Protein AF-A0A974X1Z4-F1 (afdb_monomer_lite)

Foldseek 3Di:
DDDDDPPPPDPPDPVVVVVVVVVVVVVVVVVVVVVVVVVVVVVVVCVVVLPDDDDVQLVVLLQPQLVDPPHDPQSVVVNVCCVVVVAHPSRCVSCVVVGDPSVVSSVSSVVVSVVVVVVVVVVVVVVVVVD

Radius of gyration: 30.49 Å; chains: 1; bounding box: 87×32×85 Å

Secondary structure (DSSP, 8-state):
-----TTS------HHHHHHHHHHHHHHHHHHHHHHHHHHHHHHHHHHHTTSPPPHHHHHHHHHHHH-TTS-HHHHHHHHHHHTTSS-HHHHHH-GGGSTTHHHHHHHHHHHHHHHHHHHHHHHHHHHTT-

pLDDT: mean 77.88, std 16.9, range [42.62, 97.25]

Sequence (131 aa):
MEFYDASSAAPTKSIDLVLGELSAHGATATLLARLDEVDDLVDRILEEEGAEALDPEIVQSLDLITAAHDAPEHFRRVHDRVERGFTTWEAFWQRPHDEYRGFEIIQAAIVRTTSEAGDTLARIDTKERRD

Structure (mmCIF, N/CA/C/O backbone):
data_AF-A0A974X1Z4-F1
#
_entry.id   AF-A0A974X1Z4-F1
#
loop_
_atom_site.group_PDB
_atom_site.id
_atom_site.type_symbol
_atom_site.label_atom_id
_atom_site.label_alt_id
_atom_site.label_comp_id
_atom_site.label_asym_id
_atom_site.label_entity_id
_atom_site.label_seq_id
_atom_site.pdbx_PDB_ins_code
_atom_site.Cartn_x
_atom_site.Cartn_y
_atom_site.Cartn_z
_atom_site.occupancy
_atom_site.B_iso_or_equiv
_atom_site.auth_seq_id
_atom_site.auth_comp_id
_atom_site.auth_asym_id
_atom_site.auth_atom_id
_atom_site.pdbx_PDB_model_num
ATOM 1 N N . MET A 1 1 ? -55.190 4.844 57.229 1.00 42.62 1 MET A N 1
ATOM 2 C CA . MET A 1 1 ? -54.567 6.126 56.847 1.00 42.62 1 MET A CA 1
ATOM 3 C C . MET A 1 1 ? -53.167 6.080 57.427 1.00 42.62 1 MET A C 1
ATOM 5 O O . MET A 1 1 ? -53.004 6.306 58.617 1.00 42.62 1 MET A O 1
ATOM 9 N N . GLU A 1 2 ? -52.214 5.578 56.643 1.00 46.25 2 GLU A N 1
ATOM 10 C CA . GLU A 1 2 ? -50.823 5.421 57.076 1.00 46.25 2 GLU A CA 1
ATOM 11 C C . GLU A 1 2 ? -50.145 6.790 57.057 1.00 46.25 2 GLU A C 1
ATOM 13 O O . GLU A 1 2 ? -50.192 7.505 56.057 1.00 46.25 2 GLU A O 1
ATOM 18 N N . PHE A 1 3 ? -49.584 7.180 58.200 1.00 47.50 3 PHE A N 1
ATOM 19 C CA . PHE A 1 3 ? -48.790 8.391 58.334 1.00 47.50 3 PHE A CA 1
ATOM 20 C C . PHE A 1 3 ? -47.425 8.158 57.682 1.00 47.50 3 PHE A C 1
ATOM 22 O O . PHE A 1 3 ? -46.700 7.243 58.064 1.00 47.50 3 PHE A O 1
ATOM 29 N N . TYR A 1 4 ? -47.085 8.995 56.704 1.00 55.38 4 TYR A N 1
ATOM 30 C CA . TYR A 1 4 ? -45.744 9.072 56.137 1.00 55.38 4 TYR A CA 1
ATOM 31 C C . TYR A 1 4 ? -44.828 9.759 57.161 1.00 55.38 4 TYR A C 1
ATOM 33 O O . TYR A 1 4 ? -44.898 10.976 57.339 1.00 55.38 4 TYR A O 1
ATOM 41 N N . ASP A 1 5 ? -44.020 8.975 57.877 1.00 53.38 5 ASP A N 1
ATOM 42 C CA . ASP A 1 5 ? -42.962 9.487 58.750 1.00 53.38 5 ASP A CA 1
ATOM 43 C C . ASP A 1 5 ? -41.720 9.811 57.906 1.00 53.38 5 ASP A C 1
ATOM 45 O O . ASP A 1 5 ? -41.025 8.923 57.415 1.00 53.38 5 ASP A O 1
ATOM 49 N N . ALA A 1 6 ? -41.447 11.104 57.727 1.00 51.44 6 ALA A N 1
ATOM 50 C CA . ALA A 1 6 ? -40.284 11.614 57.004 1.00 51.44 6 ALA A CA 1
ATOM 51 C C . ALA A 1 6 ? -38.981 11.588 57.839 1.00 51.44 6 ALA A C 1
ATOM 53 O O . ALA A 1 6 ? -38.016 12.259 57.477 1.00 51.44 6 ALA A O 1
ATOM 54 N N . SER A 1 7 ? -38.933 10.847 58.955 1.00 54.00 7 SER A N 1
ATOM 55 C CA . SER A 1 7 ? -37.738 10.730 59.806 1.00 54.00 7 SER A CA 1
ATOM 56 C C . SER A 1 7 ? -36.701 9.707 59.327 1.00 54.00 7 SER A C 1
ATOM 58 O O . SER A 1 7 ? -35.612 9.631 59.902 1.00 54.00 7 SER A O 1
ATOM 60 N N . SER A 1 8 ? -36.964 8.952 58.251 1.00 49.09 8 SER A N 1
ATOM 61 C CA . SER A 1 8 ? -35.926 8.108 57.656 1.00 49.09 8 SER A CA 1
ATOM 62 C C . SER A 1 8 ? -34.886 9.005 56.985 1.00 49.09 8 SER A C 1
ATOM 64 O O . SER A 1 8 ? -35.095 9.486 55.869 1.00 49.09 8 SER A O 1
ATOM 66 N N . ALA A 1 9 ? -33.781 9.264 57.685 1.00 47.53 9 ALA A N 1
ATOM 67 C CA . ALA A 1 9 ? -32.629 9.966 57.143 1.00 47.53 9 ALA A CA 1
ATOM 68 C C . ALA A 1 9 ? -32.284 9.369 55.771 1.00 47.53 9 ALA A C 1
ATOM 70 O O . ALA A 1 9 ? -31.930 8.191 55.670 1.00 47.53 9 ALA A O 1
ATOM 71 N N . ALA A 1 10 ? -32.430 10.169 54.711 1.00 54.41 10 ALA A N 1
ATOM 72 C CA . ALA A 1 10 ? -31.912 9.797 53.404 1.00 54.41 10 ALA A CA 1
ATOM 73 C C . ALA A 1 10 ? -30.428 9.440 53.589 1.00 54.41 10 ALA A C 1
ATOM 75 O O . ALA A 1 10 ? -29.747 10.153 54.329 1.00 54.41 10 ALA A O 1
ATOM 76 N N . PRO A 1 11 ? -29.918 8.350 52.989 1.00 52.09 11 PRO A N 1
ATOM 77 C CA . PRO A 1 11 ? -28.518 7.989 53.133 1.00 52.09 11 PRO A CA 1
ATOM 78 C C . PRO A 1 11 ? -27.677 9.127 52.556 1.00 52.09 11 PRO A C 1
ATOM 80 O O . PRO A 1 11 ? -27.538 9.268 51.341 1.00 52.09 11 PRO A O 1
ATOM 83 N N . THR A 1 12 ? -27.155 9.978 53.438 1.00 52.62 12 THR A N 1
ATOM 84 C CA . THR A 1 12 ? -26.297 11.098 53.080 1.00 52.62 12 THR A CA 1
ATOM 85 C C . THR A 1 12 ? -24.967 10.496 52.665 1.00 52.62 12 THR A C 1
ATOM 87 O O . THR A 1 12 ? -24.073 10.294 53.486 1.00 52.62 12 THR A O 1
ATOM 90 N N . LYS A 1 13 ? -24.832 10.136 51.384 1.00 57.22 13 LYS A N 1
ATOM 91 C CA . LYS A 1 13 ? -23.501 9.945 50.809 1.00 57.22 13 LYS A CA 1
ATOM 92 C C . LYS A 1 13 ? -22.712 11.212 51.136 1.00 57.22 13 LYS A C 1
ATOM 94 O O . LYS A 1 13 ? -23.214 12.314 50.910 1.00 57.22 13 LYS A O 1
ATOM 99 N N . SER A 1 14 ? -21.527 11.048 51.727 1.00 61.12 14 SER A N 1
ATOM 100 C CA . SER A 1 14 ? -20.637 12.174 52.014 1.00 61.12 14 SER A CA 1
ATOM 101 C C . SER A 1 14 ? -20.515 13.023 50.749 1.00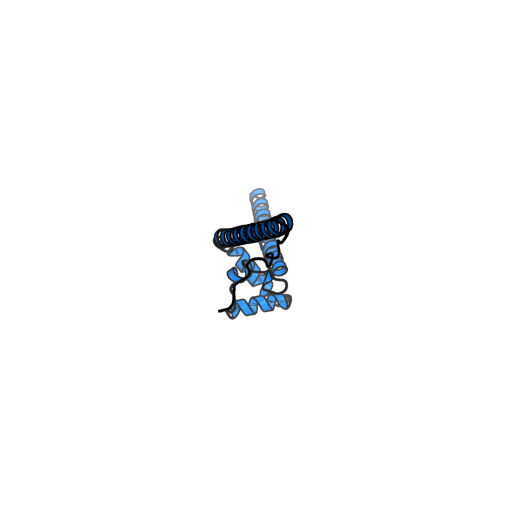 61.12 14 SER A C 1
ATOM 103 O O . SER A 1 14 ? -20.268 12.482 49.670 1.00 61.12 14 SER A O 1
ATOM 105 N N . ILE A 1 15 ? -20.727 14.332 50.876 1.00 59.88 15 ILE A N 1
ATOM 106 C CA . ILE A 1 15 ? -20.627 15.284 49.764 1.00 59.88 15 ILE A CA 1
ATOM 107 C C . ILE A 1 15 ? -19.280 15.118 49.043 1.00 59.88 15 ILE A C 1
ATOM 109 O O . ILE A 1 15 ? -19.236 15.183 47.820 1.00 59.88 15 ILE A O 1
ATOM 113 N N . ASP A 1 16 ? -18.218 14.769 49.772 1.00 55.09 16 ASP A N 1
ATOM 114 C CA . ASP A 1 16 ? -16.886 14.511 49.218 1.00 55.09 16 ASP A CA 1
ATOM 115 C C . ASP A 1 16 ? -16.840 13.279 48.298 1.00 55.09 16 ASP A C 1
ATOM 117 O O . ASP A 1 16 ? -16.151 13.287 47.281 1.00 55.09 16 ASP A O 1
ATOM 121 N N . LEU A 1 17 ? -17.611 12.230 48.610 1.00 55.75 17 LEU A N 1
ATOM 122 C CA . LEU A 1 17 ? -17.750 11.038 47.763 1.00 55.75 17 LEU A CA 1
ATOM 123 C C . LEU A 1 17 ? -18.512 11.366 46.474 1.00 55.75 17 LEU A C 1
ATOM 125 O O . LEU A 1 17 ? -18.106 10.938 45.399 1.00 55.75 17 LEU A O 1
ATOM 129 N N . VAL A 1 18 ? -19.572 12.174 46.569 1.00 57.25 18 VAL A N 1
ATOM 130 C CA . VAL A 1 18 ? -20.352 12.618 45.402 1.00 57.25 18 VAL A CA 1
ATOM 131 C C . VAL A 1 18 ? -19.522 13.543 44.505 1.00 57.25 18 VAL A C 1
ATOM 133 O O . VAL A 1 18 ? -19.546 13.395 43.287 1.00 57.25 18 VAL A O 1
ATOM 136 N N . LEU A 1 19 ? -18.742 14.459 45.088 1.00 55.97 19 LEU A N 1
ATOM 137 C CA . LEU A 1 19 ? -17.832 15.346 44.352 1.00 55.97 19 LEU A CA 1
ATOM 138 C C . LEU A 1 19 ? -16.651 14.589 43.726 1.00 55.97 19 LEU A C 1
ATOM 140 O O . LEU A 1 19 ? -16.224 14.935 42.621 1.00 55.97 19 LEU A O 1
ATOM 144 N N . GLY A 1 20 ? -16.156 13.540 44.390 1.00 57.62 20 GLY A N 1
ATOM 145 C CA . GLY A 1 20 ? -15.152 12.623 43.850 1.00 57.62 20 GLY A CA 1
ATOM 146 C C . GLY A 1 20 ? -15.678 11.807 42.664 1.00 57.62 20 GLY A C 1
ATOM 147 O O . GLY A 1 20 ? -15.022 11.747 41.625 1.00 57.62 20 GLY A O 1
ATOM 148 N N . GLU A 1 21 ? -16.888 11.246 42.776 1.00 57.97 21 GLU A N 1
ATOM 149 C CA . GLU A 1 21 ? -17.575 10.527 41.689 1.00 57.97 21 GLU A CA 1
ATOM 150 C C . GLU A 1 21 ? -17.879 11.452 40.490 1.00 57.97 21 GLU A C 1
ATOM 152 O O . GLU A 1 21 ? -17.680 11.040 39.343 1.00 57.97 21 GLU A O 1
ATOM 157 N N . LEU A 1 22 ? -18.284 12.711 40.734 1.00 58.34 22 LEU A N 1
AT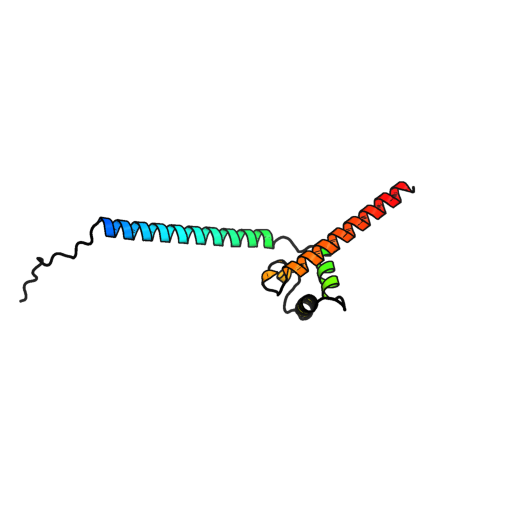OM 158 C CA . LEU A 1 22 ? -18.492 13.731 39.692 1.00 58.34 22 LEU A CA 1
ATOM 159 C C . LEU A 1 22 ? -17.184 14.151 39.014 1.00 58.34 22 LEU A C 1
ATOM 161 O O . LEU A 1 22 ? -17.151 14.298 37.795 1.00 58.34 22 LEU A O 1
ATOM 165 N N . SER A 1 23 ? -16.106 14.328 39.783 1.00 65.94 23 SER A N 1
ATOM 166 C CA . SER A 1 23 ? -14.780 14.647 39.237 1.00 65.94 23 SER A CA 1
ATOM 167 C C . SER A 1 23 ? -14.237 13.508 38.378 1.00 65.94 23 SER A C 1
ATOM 169 O O . SER A 1 23 ? -13.692 13.758 37.307 1.00 65.94 23 SER A O 1
ATOM 171 N N . ALA A 1 24 ? -14.434 12.255 38.796 1.00 65.50 24 ALA A N 1
ATOM 172 C CA . ALA A 1 24 ? -14.039 11.084 38.017 1.00 65.50 24 ALA A CA 1
ATOM 173 C C . ALA A 1 24 ? -14.864 10.939 36.725 1.00 65.50 24 ALA A C 1
ATOM 175 O O . ALA A 1 24 ? -14.304 10.665 35.662 1.00 65.50 24 ALA A O 1
ATOM 176 N N . HIS A 1 25 ? -16.178 11.188 36.779 1.00 65.19 25 HIS A N 1
ATOM 177 C CA . HIS A 1 25 ? -17.022 11.227 35.580 1.00 65.19 25 HIS A CA 1
ATOM 178 C C . HIS A 1 25 ? -16.651 12.388 34.652 1.00 65.19 25 HIS A C 1
ATOM 180 O O . HIS A 1 25 ? -16.601 12.198 33.440 1.00 65.19 25 HIS A O 1
ATOM 186 N N . GLY A 1 26 ? -16.322 13.562 35.198 1.00 69.12 26 GLY A N 1
ATOM 187 C CA . GLY A 1 26 ? -15.844 14.707 34.423 1.00 69.12 26 GLY A CA 1
ATOM 188 C C . GLY A 1 26 ? -14.499 14.435 33.746 1.00 69.12 26 GLY A C 1
ATOM 189 O O . GLY A 1 26 ? -14.323 14.763 32.574 1.00 69.12 26 GLY A O 1
ATOM 190 N N . ALA A 1 27 ? -13.572 13.767 34.439 1.00 70.38 27 ALA A N 1
ATOM 191 C CA . ALA A 1 27 ? -12.296 13.341 33.867 1.00 70.38 27 ALA A CA 1
ATOM 192 C C . ALA A 1 27 ? -12.488 12.295 32.758 1.00 70.38 27 ALA A C 1
ATOM 194 O O . ALA A 1 27 ? -11.843 12.382 31.718 1.00 70.38 27 ALA A O 1
ATOM 195 N N . THR A 1 28 ? -13.419 11.357 32.949 1.00 76.56 28 THR A N 1
ATOM 196 C CA . THR A 1 28 ? -13.762 10.337 31.945 1.00 76.56 28 THR A CA 1
ATOM 197 C C . THR A 1 28 ? -14.398 10.970 30.708 1.00 76.56 28 THR A C 1
ATOM 199 O O . THR A 1 28 ? -13.978 10.681 29.595 1.00 76.56 28 THR A O 1
ATOM 202 N N . ALA A 1 29 ? -15.351 11.888 30.887 1.00 74.38 29 ALA A N 1
ATOM 203 C CA . ALA A 1 29 ? -15.960 12.631 29.786 1.00 74.38 29 ALA A CA 1
ATOM 204 C C . ALA A 1 29 ? -14.931 13.491 29.036 1.00 74.38 29 ALA A C 1
ATOM 206 O O . ALA A 1 29 ? -14.959 13.559 27.813 1.00 74.38 29 ALA A O 1
ATOM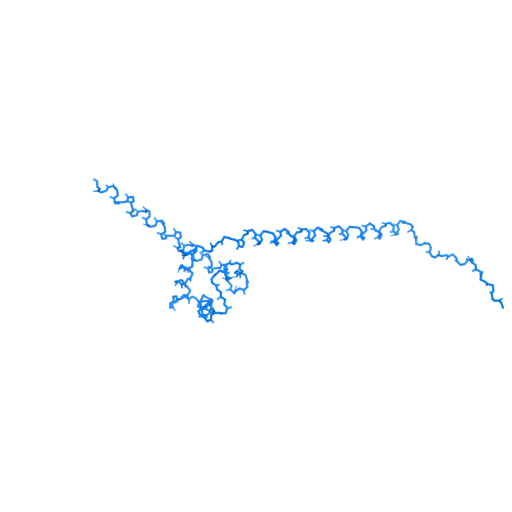 207 N N . THR A 1 30 ? -13.987 14.100 29.760 1.00 74.12 30 THR A N 1
ATOM 208 C CA . THR A 1 30 ? -12.887 14.862 29.150 1.00 74.12 30 THR A CA 1
ATOM 209 C C . THR A 1 30 ? -11.964 13.954 28.342 1.00 74.12 30 THR A C 1
ATOM 211 O O . THR A 1 30 ? -11.582 14.314 27.238 1.00 74.12 30 THR A O 1
ATOM 214 N N . LEU A 1 31 ? -11.612 12.775 28.862 1.00 75.31 31 LEU A N 1
ATOM 215 C CA . LEU A 1 31 ? -10.792 11.796 28.144 1.00 75.31 31 LEU A CA 1
ATOM 216 C C . LEU A 1 31 ? -11.483 11.282 26.880 1.00 75.31 31 LEU A C 1
ATOM 218 O O . LEU A 1 31 ? -10.834 11.206 25.846 1.00 75.31 31 LEU A O 1
ATOM 222 N N . LEU A 1 32 ? -12.781 10.978 26.954 1.00 84.44 32 LEU A N 1
ATOM 223 C CA . LEU A 1 32 ? -13.571 10.574 25.790 1.00 84.44 32 LEU A CA 1
ATOM 224 C C . LEU A 1 32 ? -13.622 11.685 24.740 1.00 84.44 32 LEU A C 1
ATOM 226 O O . LEU A 1 32 ? -13.309 11.429 23.590 1.00 84.44 32 LEU A O 1
ATOM 230 N N . ALA A 1 33 ? -13.877 12.932 25.144 1.00 79.38 33 ALA A N 1
ATOM 231 C CA . ALA A 1 33 ? -13.858 14.064 24.219 1.00 79.38 33 ALA A CA 1
ATOM 232 C C . ALA A 1 33 ? -12.478 14.280 23.571 1.00 79.38 33 ALA A C 1
ATOM 234 O O . ALA A 1 33 ? -12.392 14.673 22.415 1.00 79.38 33 ALA A O 1
ATOM 235 N N . ARG A 1 34 ? -11.381 14.018 24.296 1.00 80.75 34 ARG A N 1
ATOM 236 C CA . ARG A 1 34 ? -10.027 14.071 23.719 1.00 80.75 34 ARG A CA 1
ATOM 237 C C . ARG A 1 34 ? -9.729 12.900 22.789 1.00 80.75 34 ARG A C 1
ATOM 239 O O . ARG A 1 34 ? -8.929 13.079 21.883 1.00 80.75 34 ARG A O 1
ATOM 246 N N . LEU A 1 35 ? -10.325 11.731 23.014 1.00 86.50 35 LEU A N 1
ATOM 247 C CA . LEU A 1 35 ? -10.239 10.609 22.078 1.00 86.50 35 LEU A CA 1
ATOM 248 C C . LEU A 1 35 ? -11.008 10.924 20.794 1.00 86.50 35 LEU A C 1
ATOM 250 O O . LEU A 1 35 ? -10.428 10.772 19.728 1.00 86.50 35 LEU A O 1
ATOM 254 N N . ASP A 1 36 ? -12.219 11.478 20.900 1.00 89.00 36 ASP A N 1
ATOM 255 C CA . ASP A 1 36 ? -12.993 11.934 19.737 1.00 89.00 36 ASP A CA 1
ATOM 256 C C . ASP A 1 36 ? -12.207 12.986 18.930 1.00 89.00 36 ASP A C 1
ATOM 258 O O . ASP A 1 36 ? -12.106 12.896 17.713 1.00 89.00 36 ASP A O 1
ATOM 262 N N . GLU A 1 37 ? -11.563 13.950 19.603 1.00 87.12 37 GLU A N 1
ATOM 263 C CA . GLU A 1 37 ? -10.700 14.932 18.930 1.00 87.12 37 GLU A CA 1
ATOM 264 C C . GLU A 1 37 ? -9.496 14.295 18.219 1.00 87.12 37 GLU A C 1
ATOM 266 O O . GLU A 1 37 ? -9.041 14.837 17.214 1.00 87.12 37 GLU A O 1
ATOM 271 N N . VAL A 1 38 ? -8.941 13.199 18.751 1.00 84.19 38 VAL A N 1
ATOM 272 C CA . VAL A 1 38 ? -7.837 12.462 18.119 1.00 84.19 38 VAL A CA 1
ATOM 273 C C . V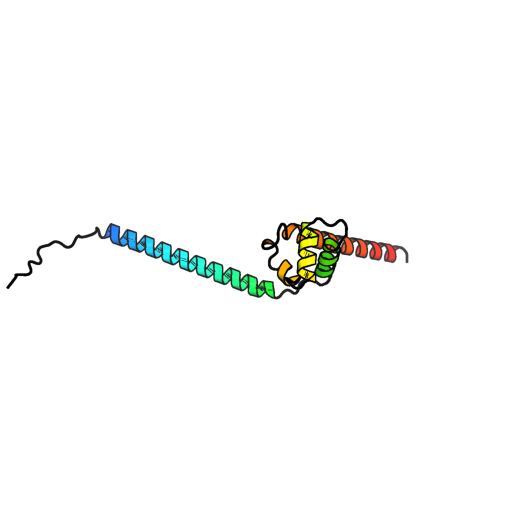AL A 1 38 ? -8.343 11.690 16.907 1.00 84.19 38 VAL A C 1
ATOM 275 O O . VAL A 1 38 ? -7.687 11.746 15.871 1.00 84.19 38 VAL A O 1
ATOM 278 N N . ASP A 1 39 ? -9.499 11.037 17.010 1.00 83.44 39 ASP A N 1
ATOM 279 C CA . ASP A 1 39 ? -10.131 10.326 15.896 1.00 83.44 39 ASP A CA 1
ATOM 280 C C . ASP A 1 39 ? -10.459 11.300 14.749 1.00 83.44 39 ASP A C 1
ATOM 282 O O . ASP A 1 39 ? -10.048 11.066 13.616 1.00 83.44 39 ASP A O 1
ATOM 286 N N . ASP A 1 40 ? -11.031 12.471 15.050 1.00 88.00 40 ASP A N 1
ATOM 287 C CA . ASP A 1 40 ? -11.275 13.544 14.070 1.00 88.00 40 ASP A CA 1
ATOM 288 C C . ASP A 1 40 ? -9.983 14.073 13.416 1.00 88.00 40 ASP A C 1
ATOM 290 O O . ASP A 1 40 ? -9.995 14.628 12.311 1.00 88.00 40 ASP A O 1
ATOM 294 N N . LEU A 1 41 ? -8.853 14.006 14.124 1.00 82.75 41 LEU A N 1
ATOM 295 C CA . LEU A 1 41 ? -7.551 14.436 13.614 1.00 82.75 41 LEU A CA 1
ATOM 296 C C . LEU A 1 41 ? -6.938 13.362 12.718 1.00 82.75 41 LEU A C 1
ATOM 298 O O . LEU A 1 41 ? -6.359 13.700 11.690 1.00 82.75 41 LEU A O 1
ATOM 302 N N . VAL A 1 42 ? -7.099 12.091 13.085 1.00 76.88 42 VAL A N 1
ATOM 303 C CA . VAL A 1 42 ? -6.708 10.941 12.266 1.00 76.88 42 VAL A CA 1
ATOM 304 C C . VAL A 1 42 ? -7.511 10.927 10.974 1.00 76.88 42 VAL A C 1
ATOM 306 O O . VAL A 1 42 ? -6.907 10.859 9.911 1.00 76.88 42 VAL A O 1
ATOM 309 N N . ASP A 1 43 ? -8.832 11.080 11.039 1.00 78.75 43 ASP A N 1
ATOM 310 C CA . ASP A 1 43 ? -9.688 11.103 9.852 1.00 78.75 43 ASP A CA 1
ATOM 311 C C . ASP A 1 43 ? -9.320 12.260 8.920 1.00 78.75 43 ASP A C 1
ATOM 313 O O . ASP A 1 43 ? -9.197 12.067 7.716 1.00 78.75 43 ASP A O 1
ATOM 317 N N . ARG A 1 44 ? -9.029 13.444 9.467 1.00 77.69 44 ARG A N 1
ATOM 318 C CA . ARG A 1 44 ? -8.583 14.594 8.670 1.00 77.69 44 ARG A CA 1
ATOM 319 C C . ARG A 1 44 ? -7.208 14.390 8.047 1.00 77.69 44 ARG A C 1
ATOM 321 O O . ARG A 1 44 ? -7.019 14.763 6.898 1.00 77.69 44 ARG A O 1
ATOM 328 N N . ILE A 1 45 ? -6.261 13.804 8.782 1.00 70.50 45 ILE A N 1
ATOM 329 C CA . ILE A 1 45 ? -4.950 13.443 8.230 1.00 70.50 45 ILE A CA 1
ATOM 330 C C . ILE A 1 45 ? -5.134 12.412 7.118 1.00 70.50 45 ILE A C 1
ATOM 332 O O . ILE A 1 45 ? -4.540 12.566 6.066 1.00 70.50 45 ILE A O 1
ATOM 336 N N . LEU A 1 46 ? -6.001 11.415 7.292 1.00 65.25 46 LEU A N 1
ATOM 337 C CA . LEU A 1 46 ? -6.294 10.423 6.258 1.00 65.25 46 LEU A CA 1
ATOM 338 C C . LEU A 1 46 ? -7.031 11.023 5.050 1.00 65.25 46 LEU A C 1
ATOM 340 O O . LEU A 1 46 ? -6.811 10.578 3.927 1.00 65.25 46 LEU A O 1
ATOM 344 N N . GLU A 1 47 ? -7.883 12.030 5.242 1.00 69.38 47 GLU A N 1
ATOM 345 C CA . GLU A 1 47 ? -8.517 12.786 4.154 1.00 69.38 47 GLU A CA 1
ATOM 346 C C . GLU A 1 47 ? -7.514 13.689 3.415 1.00 69.38 47 GLU A C 1
ATOM 348 O O . GLU A 1 47 ? -7.579 13.801 2.190 1.00 69.38 47 GLU A O 1
ATOM 353 N N . GLU A 1 48 ? -6.573 14.307 4.135 1.00 62.62 48 GLU A N 1
ATOM 354 C CA . GLU A 1 48 ? -5.515 15.152 3.568 1.00 62.62 48 GLU A CA 1
ATOM 355 C C . GLU A 1 48 ? -4.415 14.321 2.875 1.00 62.62 48 GLU A C 1
ATOM 357 O O . GLU A 1 48 ? -3.982 14.674 1.778 1.00 62.62 48 GLU A O 1
ATOM 362 N N . GLU A 1 49 ? -4.002 13.191 3.456 1.00 55.62 49 GLU A N 1
ATOM 363 C CA . GLU A 1 49 ? -3.006 12.252 2.910 1.00 55.62 49 GLU A CA 1
ATOM 364 C C . GLU A 1 49 ? -3.603 11.322 1.839 1.00 55.62 49 GLU A C 1
ATOM 366 O O . GLU A 1 49 ? -2.908 10.893 0.916 1.00 55.62 49 GLU A O 1
ATOM 371 N N . GLY A 1 50 ? -4.912 11.057 1.889 1.00 54.19 50 GLY A N 1
ATOM 372 C CA . GLY A 1 50 ? -5.639 10.277 0.883 1.00 54.19 50 GLY A CA 1
ATOM 373 C C . GLY A 1 50 ? -5.715 10.946 -0.496 1.00 54.19 50 GLY A C 1
ATOM 374 O O . GLY A 1 50 ? -6.167 10.319 -1.457 1.00 54.19 50 GLY A O 1
ATOM 375 N N . ALA A 1 51 ? -5.271 12.201 -0.611 1.00 53.84 51 ALA A N 1
ATOM 376 C CA . ALA A 1 51 ? -5.277 12.972 -1.849 1.00 53.84 51 ALA A CA 1
ATOM 377 C C . ALA A 1 51 ? -3.970 12.884 -2.657 1.00 53.84 51 ALA A C 1
ATOM 379 O O . ALA A 1 51 ? -3.957 13.309 -3.817 1.00 53.84 51 ALA A O 1
ATOM 380 N N . GLU A 1 52 ? -2.881 12.347 -2.096 1.00 64.62 52 GLU A N 1
ATOM 381 C CA . GLU A 1 52 ? -1.641 12.198 -2.856 1.00 64.62 52 GLU A CA 1
ATOM 382 C C . GLU A 1 52 ? -1.702 10.909 -3.683 1.00 64.62 52 GLU A C 1
ATOM 384 O O . GLU A 1 52 ? -1.671 9.788 -3.169 1.00 64.62 52 GLU A O 1
ATOM 389 N N . ALA A 1 53 ? -1.877 11.079 -4.995 1.00 73.94 53 ALA A N 1
ATOM 390 C CA . ALA A 1 53 ? -1.906 9.967 -5.930 1.00 73.94 53 ALA A CA 1
ATOM 391 C C . ALA A 1 53 ? -0.599 9.172 -5.825 1.00 73.94 53 ALA A C 1
ATOM 393 O O . ALA A 1 53 ? 0.489 9.749 -5.849 1.00 73.94 53 ALA A O 1
ATOM 394 N N . LEU A 1 54 ? -0.717 7.846 -5.737 1.00 86.31 54 LEU A N 1
ATOM 395 C CA . LEU A 1 54 ? 0.438 6.960 -5.743 1.00 86.31 54 LEU A CA 1
ATOM 396 C C . LEU A 1 54 ? 1.248 7.189 -7.024 1.00 86.31 54 LEU A C 1
ATOM 398 O O . LEU A 1 54 ? 0.703 7.121 -8.127 1.00 86.31 54 LEU A O 1
ATOM 402 N N . ASP A 1 55 ? 2.544 7.457 -6.865 1.00 89.50 55 ASP A N 1
ATOM 403 C CA . ASP A 1 55 ? 3.441 7.698 -7.991 1.00 89.50 55 ASP A CA 1
ATOM 404 C C . ASP A 1 55 ? 3.421 6.491 -8.957 1.00 89.50 55 ASP A C 1
ATOM 406 O O . ASP A 1 55 ? 3.663 5.356 -8.521 1.00 89.50 55 ASP A O 1
ATOM 410 N N . PRO A 1 56 ? 3.156 6.694 -10.262 1.00 90.12 56 PRO A N 1
ATOM 411 C CA . PRO A 1 56 ? 3.190 5.629 -11.261 1.00 90.12 56 PRO A CA 1
ATOM 412 C C . PRO A 1 56 ? 4.497 4.822 -11.284 1.00 90.12 56 PRO A C 1
ATOM 414 O O . PRO A 1 56 ? 4.463 3.626 -11.579 1.00 90.12 56 PRO A O 1
ATOM 417 N N . GLU A 1 57 ? 5.642 5.429 -10.960 1.00 89.81 57 GLU A N 1
ATOM 418 C CA . GLU A 1 57 ? 6.923 4.715 -10.870 1.00 89.81 57 GLU A CA 1
ATOM 419 C C . GLU A 1 57 ? 6.940 3.731 -9.694 1.00 89.81 57 GLU A C 1
ATOM 421 O O . GLU A 1 57 ? 7.480 2.626 -9.797 1.00 89.81 57 GLU A O 1
ATOM 426 N N . ILE A 1 58 ? 6.305 4.092 -8.576 1.00 91.88 58 ILE A N 1
ATOM 427 C CA . ILE A 1 58 ? 6.141 3.195 -7.429 1.00 91.88 58 ILE A CA 1
ATOM 428 C C . ILE A 1 58 ? 5.175 2.065 -7.784 1.00 91.88 58 ILE A C 1
ATOM 430 O O . ILE A 1 58 ? 5.469 0.914 -7.464 1.00 91.88 58 ILE A O 1
ATOM 434 N N . VAL A 1 59 ? 4.075 2.355 -8.491 1.00 94.56 59 VAL A N 1
ATOM 435 C CA . VAL A 1 59 ? 3.150 1.324 -9.000 1.00 94.56 59 VAL A CA 1
ATOM 436 C C . VAL A 1 59 ? 3.893 0.324 -9.882 1.00 94.56 59 VAL A C 1
ATOM 438 O O . VAL A 1 59 ? 3.777 -0.881 -9.676 1.00 94.56 59 VAL A O 1
ATOM 441 N N . GLN A 1 60 ? 4.706 0.808 -10.822 1.00 94.94 60 GLN A N 1
ATOM 442 C CA . GLN A 1 60 ? 5.498 -0.055 -11.693 1.00 94.94 60 GLN A CA 1
ATOM 443 C C . GLN A 1 60 ? 6.509 -0.898 -10.903 1.00 94.94 60 GLN A C 1
ATOM 445 O O . GLN A 1 60 ? 6.666 -2.088 -11.174 1.00 94.94 60 GLN A O 1
ATOM 450 N N . SER A 1 61 ? 7.180 -0.314 -9.908 1.00 94.75 61 SER A N 1
ATOM 451 C CA . SER A 1 61 ? 8.085 -1.060 -9.029 1.00 94.75 61 SER A CA 1
ATOM 452 C C . SER A 1 61 ? 7.353 -2.125 -8.210 1.00 94.75 61 SER A C 1
ATOM 454 O O . SER A 1 61 ? 7.853 -3.245 -8.122 1.00 94.75 61 SER A O 1
ATOM 456 N N . LEU A 1 62 ? 6.182 -1.814 -7.642 1.00 96.12 62 LEU A N 1
ATOM 457 C CA . LEU A 1 62 ? 5.337 -2.772 -6.921 1.00 96.12 62 LEU A CA 1
ATOM 458 C C . LEU A 1 62 ? 4.930 -3.936 -7.826 1.00 96.12 62 LEU A C 1
ATOM 460 O O . LEU A 1 62 ? 5.087 -5.093 -7.438 1.00 96.12 62 LEU A O 1
ATOM 464 N N . ASP A 1 63 ? 4.483 -3.638 -9.042 1.00 96.69 63 ASP A N 1
ATOM 465 C CA . ASP A 1 63 ? 4.094 -4.638 -10.031 1.00 96.69 63 ASP A CA 1
ATOM 466 C C . ASP A 1 63 ? 5.266 -5.576 -10.355 1.00 96.69 63 ASP A C 1
ATOM 468 O O . ASP A 1 63 ? 5.187 -6.787 -10.169 1.00 96.69 63 ASP A O 1
ATOM 472 N N . LEU A 1 64 ? 6.428 -5.014 -10.694 1.00 95.19 64 LEU A N 1
ATOM 473 C CA . LEU A 1 64 ? 7.610 -5.788 -11.074 1.00 95.19 64 LEU A CA 1
ATOM 474 C C . LEU A 1 64 ? 8.150 -6.679 -9.948 1.00 95.19 64 LEU A C 1
ATOM 476 O O . LEU A 1 64 ? 8.478 -7.841 -10.199 1.00 95.19 64 LEU A O 1
ATOM 480 N N . ILE A 1 65 ? 8.271 -6.166 -8.717 1.00 95.56 65 ILE A N 1
ATOM 481 C CA . ILE A 1 65 ? 8.826 -6.959 -7.603 1.00 95.56 65 ILE A CA 1
ATOM 482 C C . ILE A 1 65 ? 7.865 -8.053 -7.145 1.00 95.56 65 ILE A C 1
ATOM 484 O O . ILE A 1 65 ? 8.310 -9.086 -6.647 1.00 95.56 65 ILE A O 1
ATOM 488 N N . THR A 1 66 ? 6.557 -7.829 -7.275 1.00 96.00 66 THR A N 1
ATOM 489 C CA . THR A 1 66 ? 5.551 -8.784 -6.809 1.00 96.00 66 THR A CA 1
ATOM 490 C C . THR A 1 66 ? 5.161 -9.802 -7.881 1.00 96.00 66 THR A C 1
ATOM 492 O O . THR A 1 66 ? 4.828 -10.934 -7.528 1.00 96.00 66 THR A O 1
ATOM 495 N N . ALA A 1 67 ? 5.300 -9.459 -9.166 1.00 95.62 67 ALA A N 1
ATOM 496 C CA . ALA A 1 67 ? 5.117 -10.359 -10.304 1.00 95.62 67 ALA A CA 1
ATOM 497 C C . ALA A 1 67 ? 6.325 -11.273 -10.580 1.00 95.62 67 ALA A C 1
ATOM 499 O O . ALA A 1 67 ? 6.211 -12.239 -11.342 1.00 95.62 67 ALA A O 1
ATOM 500 N N . ALA A 1 68 ? 7.500 -10.975 -10.011 1.00 94.94 68 ALA A N 1
ATOM 501 C CA . ALA A 1 68 ? 8.718 -11.728 -10.296 1.00 94.94 68 ALA A CA 1
ATOM 502 C C . ALA A 1 68 ? 8.569 -13.222 -9.940 1.00 94.94 68 ALA A C 1
ATOM 504 O O . ALA A 1 68 ? 8.015 -13.601 -8.907 1.00 94.94 68 ALA A O 1
ATOM 505 N N . HIS A 1 69 ? 9.084 -14.099 -10.808 1.00 91.12 69 HIS A N 1
ATOM 506 C CA . HIS A 1 69 ? 8.944 -15.554 -10.654 1.00 91.12 69 HIS A CA 1
ATOM 507 C C . HIS A 1 69 ? 9.560 -16.073 -9.341 1.00 91.12 69 HIS A C 1
ATOM 509 O O . HIS A 1 69 ? 9.068 -17.032 -8.746 1.00 91.12 69 HIS A O 1
ATOM 515 N N . ASP A 1 70 ? 10.648 -15.452 -8.899 1.00 93.62 70 ASP A N 1
ATOM 516 C CA . ASP A 1 70 ? 11.376 -15.749 -7.668 1.00 93.62 70 ASP A CA 1
ATOM 517 C C . ASP A 1 70 ? 10.926 -14.899 -6.469 1.00 93.62 70 ASP A C 1
ATOM 519 O O . ASP A 1 70 ? 11.503 -15.016 -5.386 1.00 93.62 70 ASP A O 1
ATOM 523 N N . ALA A 1 71 ? 9.873 -14.088 -6.620 1.00 93.31 71 ALA A N 1
ATOM 524 C CA . ALA A 1 71 ? 9.357 -13.279 -5.529 1.00 93.31 71 ALA A CA 1
ATOM 525 C C . ALA A 1 71 ? 8.850 -14.154 -4.364 1.00 93.31 71 ALA A C 1
ATOM 527 O O . ALA A 1 71 ? 8.236 -15.218 -4.580 1.00 93.31 71 ALA A O 1
ATOM 528 N N . PRO A 1 72 ? 9.040 -13.696 -3.110 1.00 96.19 72 PRO A N 1
ATOM 529 C CA . PRO A 1 72 ? 8.477 -14.356 -1.941 1.00 96.19 72 PRO A CA 1
ATOM 530 C C . PRO A 1 72 ? 6.970 -14.607 -2.092 1.00 96.19 72 PRO A C 1
ATOM 532 O O . PRO A 1 72 ? 6.247 -13.820 -2.698 1.00 96.19 72 PRO A O 1
ATOM 535 N N . GLU A 1 73 ? 6.460 -15.694 -1.509 1.00 95.69 73 GLU A N 1
ATOM 536 C CA . GLU A 1 73 ? 5.047 -16.084 -1.664 1.00 95.69 73 GLU A CA 1
ATOM 537 C C . GLU A 1 73 ? 4.067 -14.967 -1.275 1.00 95.69 73 GLU A C 1
ATOM 539 O O . GLU A 1 73 ? 3.069 -14.744 -1.955 1.00 95.69 73 GLU A O 1
ATOM 544 N N . HIS A 1 74 ? 4.373 -14.227 -0.210 1.00 93.75 74 HIS A N 1
ATOM 545 C CA . HIS A 1 74 ? 3.532 -13.128 0.253 1.00 93.75 74 HIS A CA 1
ATOM 546 C C . HIS A 1 74 ? 3.516 -11.932 -0.714 1.00 93.75 74 HIS A C 1
ATOM 548 O O . HIS A 1 74 ? 2.485 -11.279 -0.817 1.00 93.75 74 HIS A O 1
ATOM 554 N N . PHE A 1 75 ? 4.586 -11.705 -1.485 1.00 96.50 75 PHE A N 1
ATOM 555 C CA . PHE A 1 75 ? 4.612 -10.702 -2.555 1.00 96.50 75 PHE A CA 1
ATOM 556 C C . PHE A 1 75 ? 3.683 -11.129 -3.699 1.00 96.50 75 PHE A C 1
ATOM 558 O O . PHE A 1 75 ? 2.769 -10.394 -4.069 1.00 96.50 75 PHE A O 1
ATOM 565 N N . ARG A 1 76 ? 3.847 -12.366 -4.188 1.00 96.69 76 ARG A N 1
ATOM 566 C CA . ARG A 1 76 ? 3.016 -12.919 -5.274 1.00 96.69 76 ARG A CA 1
ATOM 567 C C . ARG A 1 76 ? 1.536 -12.980 -4.905 1.00 96.69 76 ARG A C 1
ATOM 569 O O . ARG A 1 76 ? 0.677 -12.737 -5.742 1.00 96.69 76 ARG A O 1
ATOM 576 N N . ARG A 1 77 ? 1.218 -13.256 -3.638 1.00 96.12 77 ARG A N 1
ATOM 577 C CA . ARG A 1 77 ? -0.166 -13.263 -3.145 1.00 96.12 77 ARG A CA 1
ATOM 578 C C . ARG A 1 77 ? -0.827 -11.885 -3.229 1.00 96.12 77 ARG A C 1
ATOM 580 O O . ARG A 1 77 ? -2.019 -11.821 -3.530 1.00 96.12 77 ARG A O 1
ATOM 587 N N . VAL A 1 78 ? -0.094 -10.810 -2.936 1.00 96.00 78 VAL A N 1
ATOM 588 C CA . VAL A 1 78 ? -0.613 -9.439 -3.069 1.00 96.00 78 VAL A CA 1
ATOM 589 C C . VAL A 1 78 ? -0.829 -9.107 -4.545 1.00 96.00 78 VAL A C 1
ATOM 591 O O . VAL A 1 78 ? -1.924 -8.674 -4.898 1.00 96.00 78 VAL A O 1
ATOM 594 N N . HIS A 1 79 ? 0.136 -9.427 -5.412 1.00 96.94 79 HIS A N 1
ATOM 595 C CA . HIS A 1 79 ? -0.005 -9.277 -6.866 1.00 96.94 79 HIS A CA 1
ATOM 596 C C . HIS A 1 79 ? -1.246 -9.999 -7.411 1.00 96.94 79 HIS A C 1
ATOM 598 O O . HIS A 1 79 ? -2.083 -9.397 -8.075 1.00 96.94 79 HIS A O 1
ATOM 604 N N . ASP A 1 80 ? -1.440 -11.269 -7.044 1.00 96.88 80 ASP A N 1
ATOM 605 C CA . ASP A 1 80 ? -2.609 -12.054 -7.453 1.00 96.88 80 ASP A CA 1
ATOM 606 C C . ASP A 1 80 ? -3.938 -11.424 -7.009 1.00 96.88 80 ASP A C 1
ATOM 608 O O . ASP A 1 80 ? -4.959 -11.580 -7.681 1.00 96.88 80 ASP A O 1
ATOM 612 N N . ARG A 1 81 ? -3.967 -10.743 -5.858 1.00 96.56 81 ARG A N 1
ATOM 613 C CA . ARG A 1 81 ? -5.167 -10.046 -5.373 1.00 96.56 81 ARG A CA 1
ATOM 614 C C . ARG A 1 81 ? -5.442 -8.785 -6.184 1.00 96.56 81 ARG A C 1
ATOM 616 O O . ARG A 1 81 ? -6.612 -8.531 -6.467 1.00 96.56 81 ARG A O 1
ATOM 623 N N . VAL A 1 82 ? -4.398 -8.048 -6.560 1.00 96.38 82 VAL A N 1
ATOM 624 C CA . VAL A 1 82 ? -4.499 -6.868 -7.429 1.00 96.38 82 VAL A CA 1
ATOM 625 C C . VAL A 1 82 ? -4.977 -7.275 -8.825 1.00 96.38 82 VAL A C 1
ATOM 627 O O . VAL A 1 82 ? -6.005 -6.782 -9.278 1.00 96.38 82 VAL A O 1
ATOM 630 N N . GLU A 1 83 ? -4.335 -8.264 -9.452 1.00 97.25 83 GLU A N 1
ATOM 631 C CA . GLU A 1 83 ? -4.691 -8.773 -10.789 1.00 97.25 83 GLU A CA 1
ATOM 632 C C . GLU A 1 83 ? -6.132 -9.296 -10.872 1.00 97.25 83 GLU A C 1
ATOM 634 O O . GLU A 1 83 ? -6.823 -9.153 -11.880 1.00 97.25 83 GLU A O 1
ATOM 639 N N . ARG A 1 84 ? -6.621 -9.906 -9.788 1.00 96.38 84 ARG A N 1
ATOM 640 C CA . ARG A 1 84 ? -8.001 -10.409 -9.704 1.00 96.38 84 ARG A CA 1
ATOM 641 C C . ARG A 1 84 ? -9.018 -9.336 -9.301 1.00 96.38 84 ARG A C 1
ATOM 643 O O . ARG A 1 84 ? -10.199 -9.658 -9.184 1.00 96.38 84 ARG A O 1
ATOM 650 N N . GLY A 1 85 ? -8.583 -8.098 -9.064 1.00 95.38 85 GLY A N 1
ATOM 651 C CA . GLY A 1 85 ? -9.442 -6.973 -8.692 1.00 95.38 85 GLY A CA 1
ATOM 652 C C . GLY A 1 85 ? -9.997 -7.033 -7.265 1.00 95.38 85 GLY A C 1
ATOM 653 O O . GLY A 1 85 ? -11.005 -6.395 -6.977 1.00 95.38 85 GLY A O 1
ATOM 654 N N . PHE A 1 86 ? -9.379 -7.804 -6.363 1.00 95.06 86 PHE A N 1
ATOM 655 C CA . PHE A 1 86 ? -9.766 -7.832 -4.944 1.00 95.06 86 PHE A CA 1
ATOM 656 C C . PHE A 1 86 ? -9.230 -6.634 -4.153 1.00 95.06 86 PHE A C 1
ATOM 658 O O . PHE A 1 86 ? -9.720 -6.357 -3.061 1.00 95.06 86 PHE A O 1
ATOM 665 N N . THR A 1 87 ? -8.208 -5.963 -4.678 1.00 94.81 87 THR A N 1
ATOM 666 C CA . THR A 1 87 ? -7.625 -4.724 -4.154 1.00 94.81 87 THR A CA 1
ATOM 667 C C . THR A 1 87 ? -6.984 -3.952 -5.316 1.00 94.81 87 THR A C 1
ATOM 669 O O . THR A 1 87 ? -6.953 -4.459 -6.438 1.00 94.81 87 THR A O 1
ATOM 672 N N . THR A 1 88 ? -6.479 -2.744 -5.075 1.00 95.06 88 THR A N 1
ATOM 673 C CA . THR A 1 88 ? -5.657 -1.981 -6.033 1.00 95.06 88 THR A CA 1
ATOM 674 C C . THR A 1 88 ? -4.319 -1.617 -5.400 1.00 95.06 88 THR A C 1
ATOM 676 O O . THR A 1 88 ? -4.159 -1.726 -4.181 1.00 95.06 88 THR A O 1
ATOM 679 N N . TRP A 1 89 ? -3.356 -1.173 -6.210 1.00 94.94 89 TRP A N 1
ATOM 680 C CA . TRP A 1 89 ? -2.083 -0.684 -5.683 1.00 94.94 89 TRP A CA 1
ATOM 681 C C . TRP A 1 89 ? -2.267 0.547 -4.791 1.00 94.94 89 TRP A C 1
ATOM 683 O O . TRP A 1 89 ? -1.633 0.620 -3.743 1.00 94.94 89 TRP A O 1
ATOM 693 N N . GLU A 1 90 ? -3.193 1.452 -5.123 1.00 92.62 90 GLU A N 1
ATOM 694 C CA . GLU A 1 90 ? -3.532 2.588 -4.259 1.00 92.62 90 GLU A CA 1
ATOM 695 C C . GLU A 1 90 ? -4.151 2.127 -2.935 1.00 92.62 90 GLU A C 1
ATOM 697 O O . GLU A 1 90 ? -3.746 2.586 -1.869 1.00 92.62 90 GLU A O 1
ATOM 702 N N . ALA A 1 91 ? -5.100 1.186 -2.976 1.00 91.75 91 ALA A N 1
ATOM 703 C CA . ALA A 1 91 ? -5.730 0.668 -1.764 1.00 91.75 91 ALA A CA 1
ATOM 704 C C . ALA A 1 91 ? -4.715 -0.047 -0.854 1.00 91.75 91 ALA A C 1
ATOM 706 O O . ALA A 1 91 ? -4.736 0.133 0.363 1.00 91.75 91 ALA A O 1
ATOM 707 N N . PHE A 1 92 ? -3.798 -0.818 -1.446 1.00 94.25 92 PHE A N 1
ATOM 708 C CA . PHE A 1 92 ? -2.685 -1.443 -0.735 1.00 94.25 92 PHE A CA 1
ATOM 709 C C . PHE A 1 92 ? -1.734 -0.405 -0.120 1.00 94.25 92 PHE A C 1
ATOM 711 O O . PHE A 1 92 ? -1.350 -0.544 1.040 1.00 94.25 92 PHE A O 1
ATOM 718 N N . TRP A 1 93 ? -1.378 0.641 -0.870 1.00 92.19 93 TRP A N 1
ATOM 719 C CA . TRP A 1 93 ? -0.472 1.699 -0.420 1.00 92.19 93 TRP A CA 1
ATOM 720 C C . TRP A 1 93 ? -1.005 2.466 0.788 1.00 92.19 93 TRP A C 1
ATOM 722 O O . TRP A 1 93 ? -0.254 2.764 1.712 1.00 92.19 93 TRP A O 1
ATOM 732 N N . GLN A 1 94 ? -2.310 2.733 0.804 1.00 89.38 94 GLN A N 1
ATOM 733 C CA . GLN A 1 94 ? -2.967 3.427 1.909 1.00 89.38 94 GLN A CA 1
ATOM 734 C C . GLN A 1 94 ? -3.098 2.546 3.161 1.00 89.38 94 GLN A C 1
ATOM 736 O O . GLN A 1 94 ? -3.137 3.050 4.283 1.00 89.38 94 GLN A O 1
ATOM 741 N N . ARG A 1 95 ? -3.171 1.215 3.002 1.00 90.62 95 ARG A N 1
ATOM 742 C CA . ARG A 1 95 ? -3.376 0.270 4.117 1.00 90.62 95 ARG A CA 1
ATOM 743 C C . ARG A 1 95 ? -2.459 -0.957 4.046 1.00 90.62 95 ARG A C 1
ATOM 745 O O . ARG A 1 95 ? -2.931 -2.093 4.010 1.00 90.62 95 ARG A O 1
ATOM 752 N N . PRO A 1 96 ? -1.130 -0.780 4.115 1.00 90.81 96 PRO A N 1
ATOM 753 C CA . PRO A 1 96 ? -0.189 -1.895 4.013 1.00 90.81 96 PRO A CA 1
ATOM 754 C C . PRO A 1 96 ? -0.237 -2.847 5.211 1.00 90.81 96 PRO A C 1
ATOM 756 O O . PRO A 1 96 ? 0.217 -3.983 5.114 1.00 90.81 96 PRO A O 1
ATOM 759 N N . HIS A 1 97 ? -0.766 -2.402 6.352 1.00 92.38 97 HIS A N 1
ATOM 760 C CA . HIS A 1 97 ? -0.907 -3.226 7.551 1.00 92.38 97 HIS A CA 1
ATOM 761 C C . HIS A 1 97 ? -2.021 -4.279 7.436 1.00 92.38 97 HIS A C 1
ATOM 763 O O . HIS A 1 97 ? -1.981 -5.266 8.172 1.00 92.38 97 HIS A O 1
ATOM 769 N N . ASP A 1 98 ? -2.967 -4.101 6.507 1.00 92.38 98 ASP A N 1
ATOM 770 C CA . ASP A 1 98 ? -4.039 -5.068 6.238 1.00 92.38 98 ASP A CA 1
ATOM 771 C C . ASP A 1 98 ? -3.519 -6.324 5.517 1.00 92.38 98 ASP A C 1
ATOM 773 O O . ASP A 1 98 ? -4.166 -7.374 5.527 1.00 92.38 98 ASP A O 1
ATOM 777 N N . GLU A 1 99 ? -2.328 -6.244 4.918 1.00 90.94 99 GLU A N 1
ATOM 778 C CA . GLU A 1 99 ? -1.679 -7.350 4.225 1.00 90.94 99 GLU A CA 1
ATOM 779 C C . GLU A 1 99 ? -0.473 -7.878 5.021 1.00 90.94 99 GLU A C 1
ATOM 781 O O . GLU A 1 99 ? 0.286 -7.145 5.663 1.00 90.94 99 GLU A O 1
ATOM 786 N N . TYR A 1 100 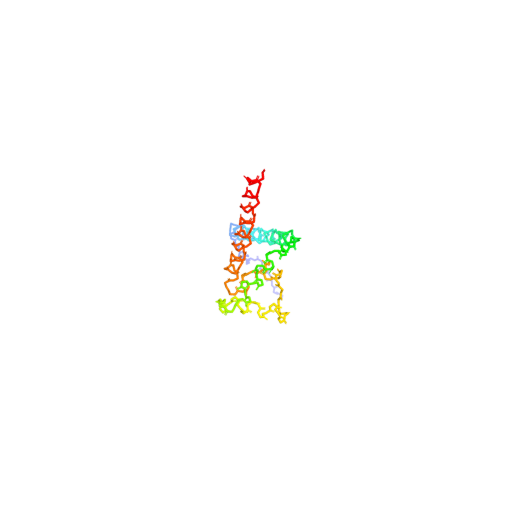? -0.257 -9.195 4.967 1.00 91.50 100 TYR A N 1
ATOM 787 C CA . TYR A 1 100 ? 0.860 -9.824 5.672 1.00 91.50 100 TYR A CA 1
ATOM 788 C C . TYR A 1 100 ? 2.199 -9.291 5.148 1.00 91.50 100 TYR A C 1
ATOM 790 O O . TYR A 1 100 ? 2.548 -9.520 3.990 1.00 91.50 100 TYR A O 1
ATOM 798 N N . ARG A 1 101 ? 2.962 -8.628 6.030 1.00 92.12 101 ARG A N 1
ATOM 799 C CA . ARG A 1 101 ? 4.240 -7.966 5.709 1.00 92.12 101 ARG A CA 1
ATOM 800 C C . ARG A 1 101 ? 4.118 -6.871 4.636 1.00 92.12 101 ARG A C 1
ATOM 802 O O . ARG A 1 101 ? 5.092 -6.604 3.940 1.00 92.12 101 ARG A O 1
ATOM 809 N N . GLY A 1 102 ? 2.976 -6.188 4.513 1.00 92.12 102 GLY A N 1
ATOM 810 C CA . GLY A 1 102 ? 2.796 -5.165 3.471 1.00 92.12 102 GLY A CA 1
ATOM 811 C C . GLY A 1 102 ? 3.837 -4.034 3.502 1.00 92.12 102 GLY A C 1
ATOM 812 O O . GLY A 1 102 ? 4.305 -3.604 2.452 1.00 92.12 102 GLY A O 1
ATOM 813 N N . PHE A 1 103 ? 4.315 -3.627 4.683 1.00 93.50 103 PHE A N 1
ATOM 814 C CA . PHE A 1 103 ? 5.404 -2.642 4.785 1.00 93.50 103 PHE A CA 1
ATOM 815 C C . PHE A 1 103 ? 6.733 -3.116 4.171 1.00 93.50 103 PHE A C 1
ATOM 817 O O . PHE A 1 103 ? 7.481 -2.296 3.648 1.00 93.50 103 PHE A O 1
ATOM 824 N N . GLU A 1 104 ? 7.031 -4.418 4.208 1.00 95.25 104 GLU A N 1
ATOM 825 C CA . GLU A 1 104 ? 8.237 -4.988 3.587 1.00 95.25 104 GLU A CA 1
ATOM 826 C C . GLU A 1 104 ? 8.174 -4.851 2.057 1.00 95.25 104 GLU A C 1
ATOM 828 O O . GLU A 1 104 ? 9.160 -4.486 1.418 1.00 95.25 104 GLU A O 1
ATOM 833 N N . ILE A 1 105 ? 6.986 -5.059 1.482 1.00 94.06 105 ILE A N 1
ATOM 834 C CA . ILE A 1 105 ? 6.726 -4.897 0.046 1.00 94.06 105 ILE A CA 1
ATOM 835 C C . ILE A 1 105 ? 6.895 -3.426 -0.364 1.00 94.06 105 ILE A C 1
ATOM 837 O O . ILE A 1 105 ? 7.577 -3.136 -1.346 1.00 94.06 105 ILE A O 1
ATOM 841 N N . ILE A 1 106 ? 6.341 -2.491 0.419 1.00 93.69 106 ILE A N 1
ATOM 842 C CA . ILE A 1 106 ? 6.501 -1.048 0.178 1.00 93.69 106 ILE A CA 1
ATOM 843 C C . ILE A 1 106 ? 7.976 -0.641 0.214 1.00 93.69 106 ILE A C 1
ATOM 845 O O . ILE A 1 106 ? 8.453 0.040 -0.694 1.00 93.69 106 ILE A O 1
ATOM 849 N N . GLN A 1 107 ? 8.722 -1.077 1.232 1.00 93.62 107 GLN A N 1
ATOM 850 C CA . GLN A 1 107 ? 10.146 -0.758 1.342 1.00 93.62 107 GLN A CA 1
ATOM 851 C C . GLN A 1 107 ? 10.936 -1.278 0.136 1.00 93.62 107 GLN A C 1
ATOM 853 O O . GLN A 1 107 ? 11.765 -0.550 -0.408 1.00 93.62 107 GLN A O 1
ATOM 858 N N . ALA A 1 108 ? 10.651 -2.501 -0.322 1.00 92.00 108 ALA A N 1
ATOM 859 C CA . ALA A 1 108 ? 11.289 -3.069 -1.505 1.00 92.00 108 ALA A CA 1
ATOM 860 C C . ALA A 1 108 ? 10.996 -2.255 -2.781 1.00 92.00 108 ALA A C 1
ATOM 862 O O . ALA A 1 108 ? 11.910 -2.020 -3.575 1.00 92.00 108 ALA A O 1
ATOM 863 N N . ALA A 1 109 ? 9.763 -1.767 -2.954 1.00 92.06 109 ALA A N 1
ATOM 864 C CA . ALA A 1 109 ? 9.400 -0.915 -4.086 1.00 92.06 109 ALA A CA 1
ATOM 865 C C . ALA A 1 109 ? 10.127 0.439 -4.053 1.00 92.06 109 ALA A C 1
ATOM 867 O O . ALA A 1 109 ? 10.710 0.844 -5.057 1.00 92.06 109 ALA A O 1
ATOM 868 N N . ILE A 1 110 ? 10.173 1.101 -2.891 1.00 91.31 110 ILE A N 1
ATOM 869 C CA . ILE A 1 110 ? 10.855 2.396 -2.724 1.00 91.31 110 ILE A CA 1
ATOM 870 C C . ILE A 1 110 ? 12.361 2.269 -2.997 1.00 91.31 110 ILE A C 1
ATOM 872 O O . ILE A 1 110 ? 12.940 3.094 -3.709 1.00 91.31 110 ILE A O 1
ATOM 876 N N . VAL A 1 111 ? 13.014 1.235 -2.456 1.00 90.94 111 VAL A N 1
ATOM 877 C CA . VAL A 1 111 ? 14.452 0.991 -2.673 1.00 90.94 111 VAL A CA 1
ATOM 878 C C . VAL A 1 111 ? 14.756 0.780 -4.157 1.00 90.94 111 VAL A C 1
ATOM 880 O O . VAL 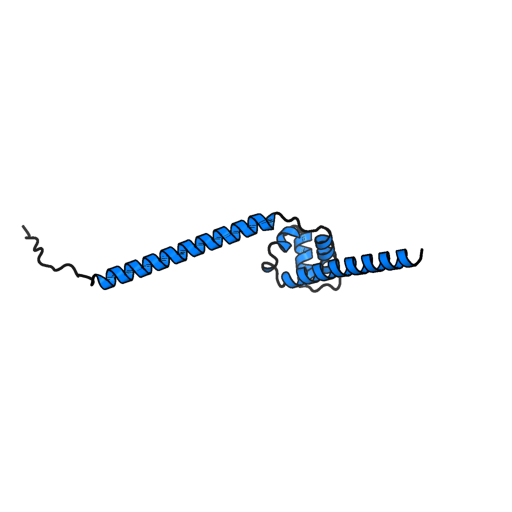A 1 111 ? 15.747 1.306 -4.663 1.00 90.94 111 VAL A O 1
ATOM 883 N N . ARG A 1 112 ? 13.894 0.057 -4.877 1.00 88.38 112 ARG A N 1
ATOM 884 C CA . ARG A 1 112 ? 14.043 -0.154 -6.319 1.00 88.38 112 ARG A CA 1
ATOM 885 C C . ARG A 1 112 ? 13.947 1.163 -7.092 1.00 88.38 112 ARG A C 1
ATOM 887 O O . ARG A 1 112 ? 14.875 1.490 -7.828 1.00 88.38 112 ARG A O 1
ATOM 894 N N . THR A 1 113 ? 12.880 1.935 -6.879 1.00 87.06 113 THR A N 1
ATOM 895 C CA . THR A 1 113 ? 12.660 3.215 -7.575 1.00 87.06 113 THR A CA 1
ATOM 896 C C . THR A 1 113 ? 13.809 4.198 -7.316 1.00 87.06 113 THR A C 1
ATOM 898 O O . THR A 1 113 ? 14.356 4.797 -8.241 1.00 87.06 113 THR A O 1
ATOM 901 N N . THR A 1 114 ? 14.264 4.308 -6.064 1.00 84.00 114 THR A N 1
ATOM 902 C CA . THR A 1 114 ? 15.378 5.204 -5.702 1.00 84.00 114 THR A CA 1
ATOM 903 C C . THR A 1 114 ? 16.733 4.753 -6.262 1.00 84.00 114 THR A C 1
ATOM 905 O O . THR A 1 114 ? 17.544 5.598 -6.647 1.00 84.00 114 THR A O 1
ATOM 908 N N . SER A 1 115 ? 16.980 3.443 -6.372 1.00 78.50 115 SER A N 1
ATOM 909 C CA . SER A 1 115 ? 18.195 2.908 -7.003 1.00 78.50 115 SER A CA 1
ATOM 910 C C . SER A 1 115 ? 18.240 3.197 -8.508 1.00 78.50 115 SER A C 1
ATOM 912 O O . SER A 1 115 ? 19.288 3.571 -9.033 1.00 78.50 115 SER A O 1
ATOM 914 N N . GLU A 1 116 ? 17.114 3.054 -9.210 1.00 71.88 116 GLU A N 1
ATOM 915 C CA . GLU A 1 116 ? 17.026 3.305 -10.656 1.00 71.88 116 GLU A CA 1
ATOM 916 C C . GLU A 1 116 ? 17.191 4.794 -10.999 1.00 71.88 116 GLU A C 1
ATOM 918 O O . GLU A 1 116 ? 17.855 5.146 -11.985 1.00 71.88 116 GLU A O 1
ATOM 923 N N . ALA A 1 117 ? 16.671 5.680 -10.146 1.00 65.88 117 ALA A N 1
ATOM 924 C CA . ALA A 1 117 ? 16.873 7.121 -10.263 1.00 65.88 117 ALA A CA 1
ATOM 925 C C . ALA A 1 117 ? 18.357 7.511 -10.104 1.00 65.88 117 ALA A C 1
ATOM 927 O O . ALA A 1 117 ? 18.887 8.302 -10.892 1.00 65.88 117 ALA A O 1
ATOM 928 N N . GLY A 1 118 ? 19.056 6.911 -9.133 1.00 62.94 118 GLY A N 1
ATOM 929 C CA . GLY A 1 118 ? 20.488 7.135 -8.907 1.00 62.94 118 GLY A CA 1
ATOM 930 C C . GLY A 1 118 ? 21.366 6.690 -10.083 1.00 62.94 118 GLY A C 1
ATOM 931 O O . GLY A 1 118 ? 22.241 7.439 -10.525 1.00 62.94 118 GLY A O 1
ATOM 932 N N . ASP A 1 119 ? 21.089 5.513 -10.647 1.00 61.19 119 ASP A N 1
ATOM 933 C CA . ASP A 1 119 ? 21.820 4.978 -11.804 1.00 61.19 119 ASP A CA 1
ATOM 934 C C . ASP A 1 119 ? 21.609 5.813 -13.076 1.00 61.19 119 ASP A C 1
ATOM 936 O O . ASP A 1 119 ? 22.519 5.965 -13.899 1.00 61.19 119 ASP A O 1
ATOM 940 N N . THR A 1 120 ? 20.415 6.382 -13.243 1.00 61.34 120 THR A N 1
ATOM 941 C CA . THR A 1 120 ? 20.087 7.232 -14.393 1.00 61.34 120 THR A CA 1
ATOM 942 C C . THR A 1 120 ? 20.837 8.562 -14.334 1.00 61.34 120 THR A C 1
ATOM 944 O O . THR A 1 120 ? 21.447 8.968 -15.326 1.00 61.34 120 THR A O 1
ATOM 947 N N . LEU A 1 121 ? 20.886 9.203 -13.162 1.00 59.84 121 LEU A N 1
ATOM 948 C CA . LEU A 1 121 ? 21.646 10.440 -12.953 1.00 59.84 121 LEU A CA 1
ATOM 949 C C . LEU A 1 121 ? 23.155 10.227 -13.130 1.00 59.84 121 LEU A C 1
ATOM 951 O O . LEU A 1 121 ? 23.821 11.033 -13.783 1.00 59.84 121 LEU A O 1
ATOM 955 N N . ALA A 1 122 ? 23.688 9.107 -12.634 1.00 58.09 122 ALA A N 1
ATOM 956 C CA . ALA A 1 122 ? 25.096 8.760 -12.809 1.00 58.09 122 ALA A CA 1
ATOM 957 C C . ALA A 1 122 ? 25.484 8.607 -14.292 1.00 58.09 122 ALA A C 1
ATOM 959 O O . ALA A 1 122 ? 26.572 9.032 -14.690 1.00 58.09 122 ALA A O 1
ATOM 960 N N . ARG A 1 123 ? 24.595 8.046 -15.127 1.00 58.44 123 ARG A N 1
ATOM 961 C CA . ARG A 1 123 ? 24.800 7.902 -16.583 1.00 58.44 123 ARG A CA 1
ATOM 962 C C . ARG A 1 123 ? 24.743 9.230 -17.341 1.00 58.44 123 ARG A C 1
ATOM 964 O O . ARG A 1 123 ? 25.431 9.368 -18.352 1.00 58.44 123 ARG A O 1
ATOM 971 N N . ILE A 1 124 ? 23.946 10.193 -16.878 1.00 66.12 124 ILE A N 1
ATOM 972 C CA . ILE A 1 124 ? 23.860 11.531 -17.484 1.00 66.12 124 ILE A CA 1
ATOM 973 C C . ILE A 1 124 ? 25.148 12.323 -17.204 1.00 66.12 124 ILE A C 1
ATOM 975 O O . ILE A 1 124 ? 25.768 12.800 -18.153 1.00 66.12 124 ILE A O 1
ATOM 979 N N . ASP A 1 125 ? 25.635 12.341 -15.956 1.00 60.34 125 ASP A N 1
ATOM 980 C CA . ASP A 1 125 ? 26.902 13.011 -15.586 1.00 60.34 125 ASP A CA 1
ATOM 981 C C . ASP A 1 125 ? 28.120 12.399 -16.314 1.00 60.34 125 ASP A C 1
ATOM 983 O O . ASP A 1 125 ? 29.052 13.099 -16.711 1.00 60.34 125 ASP A O 1
ATOM 987 N N . THR A 1 126 ? 28.116 11.085 -16.587 1.00 59.91 126 THR A N 1
ATOM 988 C CA . THR A 1 126 ? 29.200 10.461 -17.378 1.00 59.91 126 THR A CA 1
ATOM 989 C C . THR A 1 126 ? 29.152 10.788 -18.869 1.00 59.91 126 THR A C 1
ATOM 991 O O . THR A 1 126 ? 30.192 10.713 -19.529 1.00 59.91 126 THR A O 1
ATOM 994 N N . LYS A 1 127 ? 27.980 11.127 -19.414 1.00 56.19 127 LYS A N 1
ATOM 995 C CA . LYS A 1 127 ? 27.825 11.505 -20.822 1.00 56.19 127 LYS A CA 1
ATOM 996 C C . LYS A 1 127 ? 28.251 12.958 -21.051 1.00 56.19 127 LYS A C 1
ATOM 998 O O . LYS A 1 127 ? 28.985 13.207 -21.997 1.00 56.19 127 LYS A O 1
ATOM 1003 N N . GLU A 1 128 ? 27.907 13.869 -20.140 1.00 58.06 128 GLU A N 1
ATOM 1004 C CA . GLU A 1 128 ? 28.309 15.285 -20.217 1.00 58.06 128 GLU A CA 1
ATOM 1005 C C . GLU A 1 128 ? 29.819 15.518 -20.042 1.00 58.06 128 GLU A C 1
ATOM 1007 O O . GLU A 1 128 ? 30.343 16.508 -20.531 1.00 58.06 128 GLU A O 1
ATOM 1012 N N . ARG A 1 129 ? 30.554 14.606 -19.390 1.00 57.53 129 ARG A N 1
ATOM 1013 C CA . ARG A 1 129 ? 32.026 14.699 -19.261 1.00 57.53 129 ARG A CA 1
ATOM 1014 C C . ARG A 1 129 ? 32.814 14.161 -20.458 1.00 57.53 129 ARG A C 1
ATOM 1016 O O . ARG A 1 129 ? 34.044 14.226 -20.445 1.00 57.53 129 ARG A O 1
ATOM 1023 N N . ARG A 1 130 ? 32.143 13.529 -21.422 1.00 53.69 130 ARG A N 1
ATOM 1024 C CA . ARG A 1 130 ? 32.772 12.905 -22.599 1.00 53.69 130 ARG A CA 1
ATOM 1025 C C . ARG A 1 130 ? 32.616 13.715 -23.887 1.00 53.69 130 ARG A C 1
ATOM 1027 O O . ARG A 1 130 ? 33.309 13.378 -24.847 1.00 53.69 130 ARG A O 1
ATOM 1034 N N . ASP A 1 131 ? 31.768 14.736 -23.871 1.00 49.34 131 ASP A N 1
ATOM 1035 C CA . ASP A 1 131 ? 31.625 15.747 -24.923 1.00 49.34 131 ASP A CA 1
ATOM 1036 C C . ASP A 1 131 ? 32.434 17.010 -24.565 1.00 49.34 131 ASP A C 1
ATOM 1038 O O . ASP A 1 131 ? 32.944 17.667 -25.503 1.00 49.34 131 ASP A O 1
#